Protein AF-A0AAW0WYW5-F1 (afdb_monomer)

Secondary structure (DSSP, 8-state):
---------TTHHHHHHHHHHTS------EEEEEEEEEETT-HHHHHHHHHHHHHHHH-GGGSEEEEEEEEEEEPTT--HHHHHHHHHHHHHHHHHTT---SEEEEEPBTTHHHHHHHHHHHHTT--EEE--B-STT------------

pLDDT: mean 75.9, std 18.44, range [34.75, 94.38]

Nearest PDB structures (foldseek):
  8t64-assembly2_C  TM=5.855E-01  e=1.943E-01  Nitrosococcus halophilus Nc 4
  8t64-assembly2_D  TM=5.368E-01  e=1.508E-01  Nitrosococcus halophilus Nc 4
  8t64-assembly1_B  TM=5.611E-01  e=4.157E-01  Nitrosococcus halophilus Nc 4
  6z1p-assembly1_BK  TM=5.056E-01  e=3.028E-01  Tetrahymena thermophila SB210
  3vu9-assembly1_B  TM=3.539E-01  e=7.354E-01  Saccharomyces cerevisiae S288C

Sequence (149 aa):
MSQTWRVGGPRLLPCLCLAAMLVARTSAQQKVNIMVLRDEGNMQADQGIKAAIAYLGKNTGEGVTVDGVDTMEIKKGGDIEATINATCDLMDKAIDAGKPPHIVLDVTTTGIMAETAKMFTRALALPTFSASYGQDGDIRCCCGCRLVG

Foldseek 3Di:
DDDDDDPDDPPVVVVVVVVVVVPPPPLQQAEAEEEEEEEDPPVVVVVVVVVVLVVCVVCSVVSYHHPYYHYQYDYDVDDLVVSLVVVVVSQVVCVVVVHHHQEYEYAYEDDPNSVSVVVSCVVVVHHYDYPHDYDPPPPPDPPPPPPPD

Solvent-accessible surface area (backbone atoms only — not comparable to full-atom values): 9062 Å² total; per-residue (Å²): 139,84,86,79,86,82,88,83,67,95,69,57,64,67,55,53,53,56,57,58,66,70,68,71,73,73,74,72,61,44,73,40,24,37,29,35,41,31,34,63,85,50,57,68,59,54,52,51,52,52,51,51,52,54,49,42,71,73,46,55,88,76,35,45,39,81,74,45,76,51,75,48,76,42,58,83,92,55,59,68,67,60,51,52,50,54,51,50,56,52,49,51,52,27,44,76,69,74,50,52,64,65,36,35,40,33,50,22,50,66,55,71,65,34,54,48,52,52,49,52,35,57,74,69,70,48,53,64,53,72,66,55,53,63,63,97,84,63,82,80,68,83,74,66,88,75,78,80,126

Structure (mmCIF, N/CA/C/O backbone):
data_AF-A0AAW0WYW5-F1
#
_entry.id   AF-A0AAW0WYW5-F1
#
loop_
_atom_site.group_PDB
_atom_site.id
_atom_site.type_symbol
_atom_site.label_atom_id
_atom_site.label_alt_id
_atom_site.label_comp_id
_atom_site.label_asym_id
_atom_site.label_entity_id
_atom_site.label_seq_id
_atom_site.pdbx_PDB_ins_code
_atom_site.Cartn_x
_atom_site.Cartn_y
_atom_site.Cartn_z
_atom_site.occupancy
_atom_site.B_iso_or_equiv
_atom_site.auth_seq_id
_atom_site.auth_comp_id
_atom_site.auth_asym_id
_atom_site.auth_atom_id
_atom_site.pdbx_PDB_model_num
ATOM 1 N N . MET A 1 1 ? -48.311 18.804 59.888 1.00 39.06 1 MET A N 1
ATOM 2 C CA . MET A 1 1 ? -48.997 17.885 58.953 1.00 39.06 1 MET A CA 1
ATOM 3 C C . MET A 1 1 ? -48.137 17.769 57.703 1.00 39.06 1 MET A C 1
ATOM 5 O O . MET A 1 1 ? -48.056 18.723 56.946 1.00 39.06 1 MET A O 1
ATOM 9 N N . SER A 1 2 ? -47.395 16.666 57.576 1.00 38.59 2 SER A N 1
ATOM 10 C CA . SER A 1 2 ? -46.408 16.430 56.512 1.00 38.59 2 SER A CA 1
ATOM 11 C C . SER A 1 2 ? -47.050 15.589 55.407 1.00 38.59 2 SER A C 1
ATOM 13 O O . SER A 1 2 ? -47.525 14.488 55.688 1.00 38.59 2 SER A O 1
ATOM 15 N N . GLN A 1 3 ? -47.116 16.114 54.180 1.00 43.03 3 GLN A N 1
ATOM 16 C CA . GLN A 1 3 ? -47.596 15.366 53.017 1.00 43.03 3 GLN A CA 1
ATOM 17 C C . GLN A 1 3 ? -46.429 14.616 52.376 1.00 43.03 3 GLN A C 1
ATOM 19 O O . GLN A 1 3 ? -45.523 15.212 51.797 1.00 43.03 3 GLN A O 1
ATOM 24 N N . THR A 1 4 ? -46.467 13.292 52.488 1.00 46.34 4 THR A N 1
ATOM 25 C CA . THR A 1 4 ? -45.554 12.379 51.804 1.00 46.34 4 THR A CA 1
ATOM 26 C C . THR A 1 4 ? -46.201 11.942 50.491 1.00 46.34 4 THR A C 1
ATOM 28 O O . THR A 1 4 ? -47.223 11.258 50.475 1.00 46.34 4 THR A O 1
ATOM 31 N N . TRP A 1 5 ? -45.623 12.369 49.369 1.00 46.72 5 TRP A N 1
ATOM 32 C CA . TRP A 1 5 ? -46.021 11.923 48.036 1.00 46.72 5 TRP A CA 1
ATOM 33 C C . TRP A 1 5 ? -45.588 10.465 47.835 1.00 46.72 5 TRP A C 1
ATOM 35 O O . TRP A 1 5 ? -44.402 10.176 47.686 1.00 46.72 5 TRP A O 1
ATOM 45 N N . ARG A 1 6 ? -46.544 9.528 47.818 1.00 45.19 6 ARG A N 1
ATOM 46 C CA . ARG A 1 6 ? -46.318 8.165 47.315 1.00 45.19 6 ARG A CA 1
ATOM 47 C C . ARG A 1 6 ? -46.476 8.163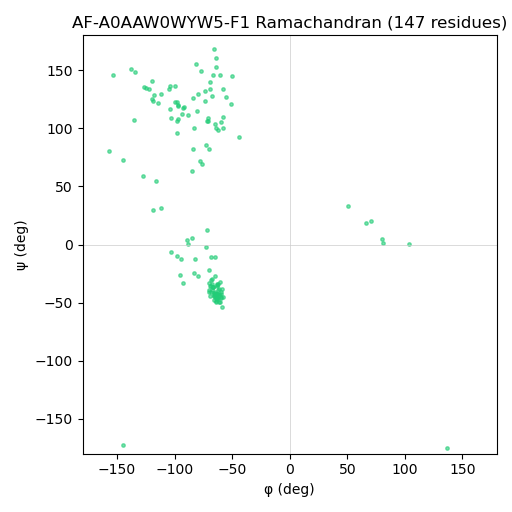 45.798 1.00 45.19 6 ARG A C 1
ATOM 49 O O . ARG A 1 6 ? -47.592 8.092 45.293 1.00 45.19 6 ARG A O 1
ATOM 56 N N . VAL A 1 7 ? -45.363 8.181 45.073 1.00 52.66 7 VAL A N 1
ATOM 57 C CA . VAL A 1 7 ? -45.332 7.787 43.659 1.00 52.66 7 VAL A CA 1
ATOM 58 C C . VAL A 1 7 ? -44.850 6.339 43.615 1.00 52.66 7 VAL A C 1
ATOM 60 O O . VAL A 1 7 ? -43.661 6.064 43.713 1.00 52.66 7 VAL A O 1
ATOM 63 N N . GLY A 1 8 ? -45.791 5.399 43.553 1.00 50.47 8 GLY A N 1
ATOM 64 C CA . GLY A 1 8 ? -45.511 3.962 43.559 1.00 50.47 8 GLY A CA 1
ATOM 65 C C . GLY A 1 8 ? -46.496 3.220 42.669 1.00 50.47 8 GLY A C 1
ATOM 66 O O . GLY A 1 8 ? -47.409 2.570 43.166 1.00 50.47 8 GLY A O 1
ATOM 67 N N . GLY A 1 9 ? -46.339 3.364 41.351 1.00 54.28 9 GLY A N 1
ATOM 68 C CA . GLY A 1 9 ? -47.073 2.592 40.349 1.00 54.28 9 GLY A CA 1
ATOM 69 C C . GLY A 1 9 ? -46.171 1.518 39.719 1.00 54.28 9 GLY A C 1
ATOM 70 O O . GLY A 1 9 ? -45.066 1.853 39.289 1.00 54.28 9 GLY A O 1
ATOM 71 N N . PRO A 1 10 ? -46.619 0.254 39.576 1.00 53.44 10 PRO A N 1
ATOM 72 C CA . PRO A 1 10 ? -45.803 -0.881 39.111 1.00 53.44 10 PRO A CA 1
ATOM 73 C C . PRO A 1 10 ? -45.446 -0.846 37.609 1.00 53.44 10 PRO A C 1
ATOM 75 O O . PRO A 1 10 ? -44.974 -1.832 37.053 1.00 53.44 10 PRO A O 1
ATOM 78 N N . ARG A 1 11 ? -45.665 0.286 36.929 1.00 53.16 11 ARG A N 1
ATOM 79 C CA . ARG A 1 11 ? -45.447 0.462 35.482 1.00 53.16 11 ARG A CA 1
ATOM 80 C C . ARG A 1 11 ? -44.176 1.238 35.120 1.00 53.16 11 ARG A C 1
ATOM 82 O O . ARG A 1 11 ? -43.841 1.310 33.945 1.00 53.16 11 ARG A O 1
ATOM 89 N N . LEU A 1 12 ? -43.456 1.789 36.099 1.00 52.34 12 LEU A N 1
ATOM 90 C CA . LEU A 1 12 ? -42.228 2.567 35.857 1.00 52.34 12 LEU A CA 1
ATOM 91 C C . LEU A 1 12 ? -40.989 1.692 35.603 1.00 52.34 12 LEU A C 1
ATOM 93 O O . LEU A 1 12 ? -40.091 2.103 34.874 1.00 52.34 12 LEU A O 1
ATOM 97 N N . LEU A 1 13 ? -40.964 0.471 36.145 1.00 54.03 13 LEU A N 1
ATOM 98 C CA . LEU A 1 13 ? -39.845 -0.464 35.992 1.00 54.03 13 LEU A CA 1
ATOM 99 C C . LEU A 1 13 ? -39.605 -0.935 34.540 1.00 54.03 13 LEU A C 1
ATOM 101 O O . LEU A 1 13 ? -38.465 -0.847 34.087 1.00 54.03 13 LEU A O 1
ATOM 105 N N . PRO A 1 14 ? -40.622 -1.386 33.771 1.00 56.44 14 PRO A N 1
ATOM 106 C CA . PRO A 1 14 ? -40.382 -1.862 32.406 1.00 56.44 14 PRO A CA 1
ATOM 107 C C . PRO A 1 14 ? -39.968 -0.736 31.444 1.00 56.44 14 PRO A C 1
ATOM 109 O O . PRO A 1 14 ? -39.167 -0.976 30.542 1.00 56.44 14 PRO A O 1
ATOM 112 N N . CYS A 1 15 ? -40.437 0.501 31.658 1.00 54.38 15 CYS A N 1
ATOM 113 C CA . CYS A 1 15 ? -40.018 1.657 30.855 1.00 54.38 15 CYS A CA 1
ATOM 114 C C . CYS A 1 15 ? -38.558 2.062 31.110 1.00 54.38 15 CYS A C 1
ATOM 116 O O . CYS A 1 15 ? -37.869 2.445 30.165 1.00 54.38 15 CYS A O 1
ATOM 118 N N . LEU A 1 16 ? -38.061 1.946 32.349 1.00 55.84 16 LEU A N 1
ATOM 119 C CA . LEU A 1 16 ? -36.652 2.225 32.656 1.00 55.84 16 LEU A CA 1
ATOM 120 C C . LEU A 1 16 ? -35.707 1.210 31.986 1.00 55.84 16 LEU A C 1
ATOM 122 O O . LEU A 1 16 ? -34.638 1.586 31.511 1.00 55.84 16 LEU A O 1
ATOM 126 N N . CYS A 1 17 ? -36.112 -0.061 31.893 1.00 55.59 17 CYS A N 1
ATOM 127 C CA . CYS A 1 17 ? -35.329 -1.104 31.222 1.00 55.59 17 CYS A CA 1
ATOM 128 C C . CYS A 1 17 ? -35.282 -0.926 29.694 1.00 55.59 17 CYS A C 1
ATOM 130 O O . CYS A 1 17 ? -34.225 -1.109 29.094 1.00 55.59 17 CYS A O 1
ATOM 132 N N . LEU A 1 18 ? -36.391 -0.517 29.066 1.00 55.59 18 LEU A N 1
ATOM 133 C CA . LEU A 1 18 ? -36.438 -0.212 27.628 1.00 55.59 18 LEU A CA 1
ATOM 134 C C . LEU A 1 18 ? -35.598 1.023 27.262 1.00 55.59 18 LEU A C 1
ATOM 136 O O . LEU A 1 18 ? -34.929 1.020 26.231 1.00 55.59 18 LEU A O 1
ATOM 140 N N . ALA A 1 19 ? -35.569 2.046 28.121 1.00 57.19 19 ALA A N 1
ATOM 141 C CA . ALA A 1 19 ? -34.711 3.214 27.923 1.00 57.19 19 ALA A CA 1
ATOM 142 C C . ALA A 1 19 ? -33.215 2.876 28.073 1.00 57.19 19 ALA A C 1
ATOM 144 O O . ALA A 1 19 ? -32.398 3.391 27.315 1.00 57.19 19 ALA A O 1
ATOM 145 N N . ALA A 1 20 ? -32.848 1.971 28.989 1.00 55.50 20 ALA A N 1
ATOM 146 C CA . ALA A 1 20 ? -31.461 1.536 29.174 1.00 55.50 20 ALA A CA 1
ATOM 147 C C . ALA A 1 20 ? -30.935 0.672 28.009 1.00 55.50 20 ALA A C 1
ATOM 149 O O . ALA A 1 20 ? -29.763 0.783 27.651 1.00 55.50 20 ALA A O 1
ATOM 150 N N . MET A 1 21 ? -31.788 -0.136 27.366 1.00 55.09 21 MET A N 1
ATOM 151 C CA . MET A 1 21 ? -31.392 -0.914 26.181 1.00 55.09 21 MET A CA 1
ATOM 152 C C . MET A 1 21 ? -31.148 -0.042 24.938 1.00 55.09 21 MET A C 1
ATOM 154 O O . MET A 1 21 ? -30.403 -0.451 24.052 1.00 55.09 21 MET A O 1
ATOM 158 N N . LEU A 1 22 ? -31.715 1.170 24.871 1.00 50.69 22 LEU A N 1
ATOM 159 C CA . LEU A 1 22 ? -31.563 2.062 23.714 1.00 50.69 22 LEU A CA 1
ATOM 160 C C . LEU A 1 22 ? -30.251 2.878 23.707 1.00 50.69 22 LEU A C 1
ATOM 162 O O . LEU A 1 22 ? -29.920 3.481 22.687 1.00 50.69 22 LEU A O 1
ATOM 166 N N . VAL A 1 23 ? -29.505 2.917 24.820 1.00 53.59 23 VAL A N 1
ATOM 167 C CA . VAL A 1 23 ? -28.308 3.777 24.979 1.00 53.59 23 VAL A CA 1
ATOM 168 C C . VAL A 1 23 ? -26.992 3.029 24.715 1.00 53.59 23 VAL A C 1
ATOM 170 O O . VAL A 1 23 ? -25.951 3.653 24.531 1.00 53.59 23 VAL A O 1
ATOM 173 N N . ALA A 1 24 ? -27.010 1.704 24.578 1.00 51.84 24 ALA A N 1
ATOM 174 C CA . ALA A 1 24 ? -25.825 0.940 24.196 1.00 51.84 24 ALA A CA 1
ATOM 175 C C . ALA A 1 24 ? -25.647 0.908 22.666 1.00 51.84 24 ALA A C 1
ATOM 177 O O . ALA A 1 24 ? -25.679 -0.151 22.043 1.00 51.84 24 ALA A O 1
ATOM 178 N N . ARG A 1 25 ? -25.436 2.072 22.036 1.00 52.88 25 ARG A N 1
ATOM 179 C CA . ARG A 1 25 ? -24.757 2.096 20.734 1.00 52.88 25 ARG A CA 1
ATOM 180 C C . ARG A 1 25 ? -23.283 1.808 20.992 1.00 52.88 25 ARG A C 1
ATOM 182 O O . ARG A 1 25 ? -22.487 2.723 21.165 1.00 52.88 25 ARG A O 1
ATOM 189 N N . THR A 1 26 ? -22.924 0.532 21.057 1.00 54.34 26 THR A N 1
ATOM 190 C CA . THR A 1 26 ? -21.535 0.121 20.878 1.00 54.34 26 THR A CA 1
ATOM 191 C C . THR A 1 26 ? -21.119 0.575 19.482 1.00 54.34 26 THR A C 1
ATOM 193 O O . THR A 1 26 ? -21.566 0.026 18.477 1.00 54.34 26 THR A O 1
ATOM 196 N N . SER A 1 27 ? -20.310 1.631 19.392 1.00 60.25 27 SER A N 1
ATOM 197 C CA . SER A 1 27 ? -19.613 1.957 18.152 1.00 60.25 27 SER A CA 1
ATOM 198 C C . SER A 1 27 ? -18.690 0.779 17.848 1.00 60.25 27 SER A C 1
ATOM 200 O O . SER A 1 27 ? -17.639 0.631 18.470 1.00 60.25 27 SER A O 1
ATOM 202 N N . ALA A 1 28 ? -19.119 -0.121 16.965 1.00 59.91 28 ALA A N 1
ATOM 203 C CA . ALA A 1 28 ? -18.267 -1.185 16.467 1.00 59.91 28 ALA A CA 1
ATOM 204 C C . ALA A 1 28 ? -17.140 -0.520 15.674 1.00 59.91 28 ALA A C 1
ATOM 206 O O . ALA A 1 28 ? -17.359 -0.013 14.578 1.00 59.91 28 ALA A O 1
ATOM 207 N N . GLN A 1 29 ? -15.958 -0.452 16.277 1.00 66.75 29 GLN A N 1
ATOM 208 C CA . GLN A 1 29 ? -14.790 0.154 15.664 1.00 66.75 29 GLN A CA 1
ATOM 209 C C . GLN A 1 29 ? -14.317 -0.776 14.541 1.00 66.75 29 GLN A C 1
ATOM 211 O O . GLN A 1 29 ? -13.822 -1.875 14.801 1.00 66.75 29 GLN A O 1
ATOM 216 N N . GLN A 1 30 ? -14.552 -0.382 13.290 1.00 80.69 30 GLN A N 1
ATOM 217 C CA . GLN A 1 30 ? -14.217 -1.196 12.129 1.00 80.69 30 GLN A CA 1
ATOM 218 C C . GLN A 1 30 ? -12.704 -1.187 11.928 1.00 80.69 30 GLN A C 1
ATOM 220 O O . GLN A 1 30 ? -12.083 -0.132 11.799 1.00 80.69 30 GLN A O 1
ATOM 225 N N . LYS A 1 31 ? -12.105 -2.378 11.917 1.00 88.19 31 LYS A N 1
ATOM 226 C CA . LYS A 1 31 ? -10.692 -2.561 11.597 1.00 88.19 31 LYS A CA 1
ATOM 227 C C . LYS A 1 31 ? -10.524 -2.640 10.089 1.00 88.19 31 LYS A C 1
ATOM 229 O O . LYS A 1 31 ? -11.170 -3.461 9.447 1.00 88.19 31 LYS A O 1
ATOM 234 N N . VAL A 1 32 ? -9.658 -1.799 9.546 1.00 90.75 32 VAL A N 1
ATOM 235 C CA . VAL A 1 32 ? -9.397 -1.697 8.111 1.00 90.75 32 VAL A CA 1
ATOM 236 C C . VAL A 1 32 ? -7.916 -1.956 7.865 1.00 90.75 32 VAL A C 1
ATOM 238 O O . VAL A 1 32 ? -7.053 -1.411 8.551 1.00 90.75 32 VAL A O 1
ATOM 241 N N . ASN A 1 33 ? -7.632 -2.787 6.871 1.00 93.62 33 ASN A N 1
ATOM 242 C CA . ASN A 1 33 ? -6.287 -3.029 6.355 1.00 93.62 33 ASN A CA 1
ATOM 243 C C . ASN A 1 33 ? -6.136 -2.289 5.033 1.00 93.62 33 ASN A C 1
ATOM 245 O O . ASN A 1 33 ? -7.041 -2.332 4.193 1.00 93.62 33 ASN A O 1
ATOM 249 N N . ILE A 1 34 ? -5.002 -1.629 4.861 1.00 93.62 34 ILE A N 1
ATOM 250 C CA . ILE A 1 34 ? -4.730 -0.757 3.725 1.00 93.62 34 ILE A CA 1
ATOM 251 C C . ILE A 1 34 ? -3.542 -1.325 2.963 1.00 93.62 34 ILE A C 1
ATOM 253 O O . ILE A 1 34 ? -2.489 -1.559 3.546 1.00 93.62 34 ILE A O 1
ATOM 257 N N . MET A 1 35 ? -3.689 -1.498 1.657 1.00 94.38 35 MET A N 1
ATOM 258 C CA . MET A 1 35 ? -2.562 -1.766 0.772 1.00 94.38 35 MET A CA 1
ATOM 259 C C . MET A 1 35 ? -2.149 -0.475 0.076 1.00 94.38 35 MET A C 1
ATOM 261 O O . MET A 1 35 ? -3.002 0.276 -0.383 1.00 94.38 35 MET A O 1
ATOM 265 N N . VAL A 1 36 ? -0.856 -0.198 -0.008 1.00 93.81 36 VAL A N 1
ATOM 266 C CA . VAL A 1 36 ? -0.312 1.012 -0.629 1.00 93.81 36 VAL A CA 1
ATOM 267 C C . VAL A 1 36 ? 0.571 0.613 -1.800 1.00 93.81 36 VAL A C 1
ATOM 269 O O . VAL A 1 36 ? 1.540 -0.117 -1.615 1.00 93.81 36 VAL A O 1
ATOM 272 N N . LEU A 1 37 ? 0.264 1.122 -2.990 1.00 92.12 37 LEU A N 1
ATOM 273 C CA . LEU A 1 37 ? 1.106 1.010 -4.179 1.00 92.12 37 LEU A CA 1
ATOM 274 C C . LEU A 1 37 ? 1.790 2.357 -4.400 1.00 92.12 37 LEU A C 1
ATOM 276 O O . LEU A 1 37 ? 1.115 3.362 -4.623 1.00 92.12 37 LEU A O 1
ATOM 280 N N . ARG A 1 38 ? 3.120 2.403 -4.309 1.00 90.38 38 ARG A N 1
ATOM 281 C CA . ARG A 1 38 ? 3.877 3.649 -4.475 1.00 90.38 38 ARG A CA 1
ATOM 282 C C . ARG A 1 38 ? 5.119 3.448 -5.311 1.00 90.38 38 ARG A C 1
ATOM 284 O O . ARG A 1 38 ? 5.750 2.401 -5.243 1.00 90.38 38 ARG A O 1
ATOM 291 N N . ASP A 1 39 ? 5.524 4.497 -6.006 1.00 89.31 39 ASP A N 1
ATOM 292 C CA . ASP A 1 39 ? 6.789 4.476 -6.726 1.00 89.31 39 ASP A CA 1
ATOM 293 C C . ASP A 1 39 ? 7.981 4.657 -5.790 1.00 89.31 39 ASP A C 1
ATOM 295 O O . ASP A 1 39 ? 7.938 5.382 -4.785 1.00 89.31 39 ASP A O 1
ATOM 299 N N . GLU A 1 40 ? 9.087 4.047 -6.192 1.00 88.38 40 GLU A N 1
ATOM 300 C CA . GLU A 1 40 ? 10.394 4.256 -5.599 1.00 88.38 40 GLU A CA 1
ATOM 301 C C . GLU A 1 40 ? 10.766 5.748 -5.620 1.00 88.38 40 GLU A C 1
ATOM 303 O O . GLU A 1 40 ? 10.728 6.440 -6.646 1.00 88.38 40 GLU A O 1
ATOM 308 N N . GLY A 1 41 ? 11.132 6.261 -4.447 1.00 84.62 41 GLY A N 1
ATOM 309 C CA . GLY A 1 41 ? 11.515 7.659 -4.262 1.00 84.62 41 GLY A CA 1
ATOM 310 C C . GLY A 1 41 ? 10.357 8.655 -4.123 1.00 84.62 41 GLY A C 1
ATOM 311 O O . GLY A 1 41 ? 10.631 9.840 -3.937 1.00 84.62 41 GLY A O 1
ATOM 312 N N . ASN A 1 42 ? 9.086 8.226 -4.146 1.00 85.19 42 ASN A N 1
ATOM 313 C CA . ASN A 1 42 ? 7.950 9.100 -3.818 1.00 85.19 42 ASN A CA 1
ATOM 314 C C . ASN A 1 42 ? 7.809 9.279 -2.290 1.00 85.19 42 ASN A C 1
ATOM 316 O O . ASN A 1 42 ? 6.921 8.720 -1.642 1.00 85.19 42 ASN A O 1
ATOM 320 N N . MET A 1 43 ? 8.740 10.034 -1.698 1.00 87.00 43 MET A N 1
ATOM 321 C CA . MET A 1 43 ? 8.798 10.271 -0.248 1.00 87.00 43 MET A CA 1
ATOM 322 C C . MET A 1 43 ? 7.621 11.111 0.257 1.00 87.00 43 MET A C 1
ATOM 324 O O . MET A 1 43 ? 7.193 10.952 1.397 1.00 87.00 43 MET A O 1
ATOM 328 N N . GLN A 1 44 ? 7.088 11.998 -0.581 1.00 88.06 44 GLN A N 1
ATOM 329 C CA . GLN A 1 44 ? 5.972 12.875 -0.242 1.00 88.06 44 GLN A CA 1
ATOM 330 C C . GLN A 1 44 ? 4.699 12.063 0.003 1.00 88.06 44 GLN A C 1
ATOM 332 O O . GLN A 1 44 ? 4.010 12.292 0.998 1.00 88.06 44 GLN A O 1
ATOM 337 N N . ALA A 1 45 ? 4.415 11.081 -0.857 1.00 86.69 45 ALA A N 1
ATOM 338 C CA . ALA A 1 45 ? 3.276 10.194 -0.660 1.00 86.69 45 ALA A CA 1
ATOM 339 C C . ALA A 1 45 ? 3.435 9.330 0.601 1.00 86.69 45 ALA A C 1
ATOM 341 O O . ALA A 1 45 ? 2.496 9.220 1.386 1.00 86.69 45 ALA A O 1
ATOM 342 N N . ASP A 1 46 ? 4.631 8.783 0.845 1.00 89.56 46 ASP A N 1
ATOM 343 C CA . ASP A 1 46 ? 4.919 7.999 2.054 1.00 89.56 46 ASP A CA 1
ATOM 344 C C . ASP A 1 46 ? 4.712 8.822 3.339 1.00 89.56 46 ASP A C 1
ATOM 346 O O . ASP A 1 46 ? 4.029 8.383 4.267 1.00 89.56 46 ASP A O 1
ATOM 350 N N . GLN A 1 47 ? 5.227 10.053 3.377 1.00 91.62 47 GLN A N 1
ATOM 351 C CA . GLN A 1 47 ? 5.031 10.962 4.509 1.00 91.62 47 GLN A CA 1
ATOM 352 C C . GLN A 1 47 ? 3.557 11.326 4.710 1.00 91.62 47 GLN A C 1
ATOM 354 O O . GLN A 1 47 ? 3.077 11.316 5.845 1.00 91.62 47 GLN A O 1
ATOM 359 N N . GLY A 1 48 ? 2.830 11.610 3.626 1.00 91.12 48 GLY A N 1
ATOM 360 C CA . GLY A 1 48 ? 1.403 11.926 3.678 1.00 91.12 48 GLY A CA 1
ATOM 361 C C . GLY A 1 48 ? 0.567 10.768 4.224 1.00 91.12 48 GLY A C 1
ATOM 362 O O . GLY A 1 48 ? -0.241 10.960 5.133 1.00 91.12 48 GLY A O 1
ATOM 363 N N . ILE A 1 49 ? 0.815 9.550 3.737 1.00 91.75 49 ILE A N 1
ATOM 364 C CA . ILE A 1 49 ? 0.121 8.337 4.188 1.00 91.75 49 ILE A CA 1
ATOM 365 C C . ILE A 1 49 ? 0.428 8.057 5.663 1.00 91.75 49 ILE A C 1
ATOM 367 O O . ILE A 1 49 ? -0.492 7.844 6.454 1.00 91.75 49 ILE A O 1
ATOM 371 N N . LYS A 1 50 ? 1.700 8.135 6.073 1.00 92.50 50 LYS A N 1
ATOM 372 C CA . LYS A 1 50 ? 2.096 7.962 7.481 1.00 92.50 50 LYS A CA 1
ATOM 373 C C . LYS A 1 50 ? 1.432 8.985 8.397 1.00 92.50 50 LYS A C 1
ATOM 375 O O . LYS A 1 50 ? 0.966 8.618 9.474 1.00 92.50 50 LYS A O 1
ATOM 380 N N . ALA A 1 51 ? 1.360 10.247 7.977 1.00 92.94 51 ALA A N 1
ATOM 381 C CA . ALA A 1 51 ? 0.684 11.291 8.738 1.00 92.94 51 ALA A CA 1
ATOM 382 C C . ALA A 1 51 ? -0.819 11.004 8.888 1.00 92.94 51 ALA A C 1
ATOM 384 O O . ALA A 1 51 ? -1.350 11.129 9.992 1.00 92.94 51 ALA A O 1
ATOM 385 N N . ALA A 1 52 ? -1.486 10.558 7.819 1.00 90.75 52 ALA A N 1
ATOM 386 C CA . ALA A 1 52 ? -2.900 10.192 7.848 1.00 90.75 52 ALA A CA 1
ATOM 387 C C . ALA A 1 52 ? -3.170 8.991 8.773 1.00 90.75 52 ALA A C 1
ATOM 389 O O . ALA A 1 52 ? -4.055 9.056 9.625 1.00 90.75 52 ALA A O 1
ATOM 390 N N . ILE A 1 53 ? -2.366 7.927 8.684 1.00 91.00 53 ILE A N 1
ATOM 391 C CA . ILE A 1 53 ? -2.483 6.758 9.573 1.00 91.00 53 ILE A CA 1
ATOM 392 C C . ILE A 1 53 ? -2.246 7.165 11.032 1.00 91.00 53 ILE A C 1
ATOM 394 O O . ILE A 1 53 ? -3.000 6.769 11.920 1.00 91.00 53 ILE A O 1
ATOM 398 N N . ALA A 1 54 ? -1.231 7.993 11.292 1.00 91.06 54 ALA A N 1
ATOM 399 C CA . ALA A 1 54 ? -0.946 8.491 12.634 1.00 91.06 54 ALA A CA 1
ATOM 400 C C . ALA A 1 54 ? -2.087 9.360 13.185 1.00 91.06 54 ALA A C 1
ATOM 402 O O . ALA A 1 54 ? -2.360 9.323 14.385 1.00 91.06 54 ALA A O 1
ATOM 403 N N . TYR A 1 55 ? -2.756 10.134 12.329 1.00 90.50 55 TYR A N 1
ATOM 404 C CA . TYR A 1 55 ? -3.937 10.902 12.705 1.00 90.50 55 TYR A CA 1
ATOM 405 C C . TYR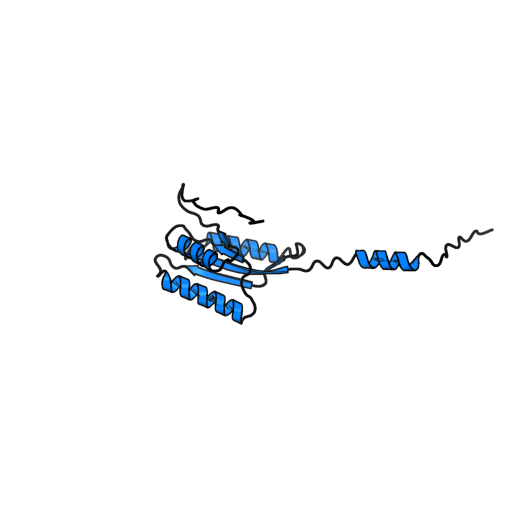 A 1 55 ? -5.105 9.984 13.081 1.00 90.50 55 TYR A C 1
ATOM 407 O O . TYR A 1 55 ? -5.678 10.155 14.156 1.00 90.50 55 TYR A O 1
ATOM 415 N N . LEU A 1 56 ? -5.407 8.970 12.265 1.00 88.19 56 LEU A N 1
ATOM 416 C CA . LEU A 1 56 ? -6.471 7.998 12.550 1.00 88.19 56 LEU A CA 1
ATOM 417 C C . LEU A 1 56 ? -6.193 7.203 13.834 1.00 88.19 56 LEU A C 1
ATOM 419 O O . LEU A 1 56 ? -7.088 7.003 14.650 1.00 88.19 56 LEU A O 1
ATOM 423 N N . GLY A 1 57 ? -4.935 6.822 14.075 1.00 86.88 57 GLY A N 1
ATOM 424 C CA . GLY A 1 57 ? -4.534 6.132 15.304 1.00 86.88 57 GLY A CA 1
ATOM 425 C C . GLY A 1 57 ? -4.684 6.980 16.574 1.00 86.88 57 GLY A C 1
ATOM 426 O O . GLY A 1 57 ? -4.902 6.432 17.652 1.00 86.88 57 GLY A O 1
ATOM 427 N N . LYS A 1 58 ? -4.597 8.313 16.463 1.00 87.50 58 LYS A N 1
ATOM 428 C CA . LYS A 1 58 ? -4.828 9.246 17.581 1.00 87.50 58 LYS A CA 1
ATOM 429 C C . LYS A 1 58 ? -6.311 9.562 17.798 1.00 87.50 58 LYS A C 1
ATOM 431 O O . LYS A 1 58 ? -6.682 9.919 18.912 1.00 87.50 58 LYS A O 1
ATOM 436 N N . ASN A 1 59 ? -7.141 9.423 16.763 1.00 83.19 59 ASN A N 1
ATOM 437 C CA . ASN A 1 59 ? -8.557 9.800 16.760 1.00 83.19 59 ASN A CA 1
ATOM 438 C C . ASN A 1 59 ? -9.467 8.574 16.575 1.00 83.19 59 ASN A C 1
ATOM 440 O O . ASN A 1 59 ? -10.335 8.525 15.709 1.00 83.19 59 ASN A O 1
ATOM 444 N N . THR A 1 60 ? -9.300 7.574 17.439 1.00 73.94 60 THR A N 1
ATOM 445 C CA . THR A 1 60 ? -10.048 6.303 17.399 1.00 73.94 60 THR A CA 1
ATOM 446 C C . THR A 1 60 ? -11.554 6.432 17.663 1.00 73.94 60 THR A C 1
ATOM 448 O O . THR A 1 60 ? -12.304 5.483 17.435 1.00 73.94 60 THR A O 1
ATOM 451 N N . GLY A 1 61 ? -12.016 7.604 18.113 1.00 69.31 61 GLY A N 1
ATOM 452 C CA . GLY A 1 61 ? -13.432 7.906 18.340 1.00 69.31 61 GLY A CA 1
ATOM 453 C C . GLY A 1 61 ? -14.282 7.988 17.065 1.00 69.31 61 GLY A C 1
ATOM 454 O O . GLY A 1 61 ? -15.505 8.009 17.164 1.00 69.31 61 GLY A O 1
ATOM 455 N N . GLU A 1 62 ? -13.663 7.995 15.881 1.00 69.62 62 GLU A N 1
ATOM 456 C CA . GLU A 1 62 ? -14.350 8.090 14.581 1.00 69.62 62 GLU A CA 1
ATOM 457 C C . GLU A 1 62 ? -14.845 6.734 14.041 1.00 69.62 62 GLU A C 1
ATOM 459 O O . GLU A 1 62 ? -15.382 6.649 12.940 1.00 69.62 62 GLU A O 1
ATOM 464 N N . GLY A 1 63 ? -14.707 5.657 14.824 1.00 74.62 63 GLY A N 1
ATOM 465 C CA . GLY A 1 63 ? -15.286 4.348 14.502 1.00 74.62 63 GLY A CA 1
ATOM 466 C C . GLY A 1 63 ? -14.499 3.520 13.483 1.00 74.62 63 GLY A C 1
ATOM 467 O O . GLY A 1 63 ? -14.941 2.425 13.141 1.00 74.62 63 GLY A O 1
ATOM 468 N N . VAL A 1 64 ? -13.324 3.981 13.044 1.00 81.62 64 VAL A N 1
ATOM 469 C CA . VAL A 1 64 ? -12.416 3.244 12.152 1.00 81.62 64 VAL A CA 1
ATOM 470 C C . VAL A 1 64 ? -11.019 3.171 12.767 1.00 81.62 64 VAL A C 1
ATOM 472 O O . VAL A 1 64 ? -10.491 4.170 13.251 1.00 81.62 64 VAL A O 1
ATOM 475 N N . THR A 1 65 ? -10.404 1.990 12.719 1.00 86.56 65 THR A N 1
ATOM 476 C CA . THR A 1 65 ? -9.001 1.768 13.099 1.00 86.56 65 THR A CA 1
ATOM 477 C C . THR A 1 65 ? -8.259 1.120 11.955 1.00 86.56 65 THR A C 1
ATOM 479 O O . THR A 1 65 ? -8.722 0.131 11.395 1.00 86.56 65 THR A O 1
ATOM 482 N N . VAL A 1 66 ? -7.064 1.618 11.660 1.00 89.88 66 VAL A N 1
ATOM 483 C CA . VAL A 1 66 ? -6.152 0.947 10.735 1.00 89.88 66 VAL A CA 1
ATOM 484 C C . VAL A 1 66 ? -5.439 -0.185 11.483 1.00 89.88 66 VAL A C 1
ATOM 486 O O . VAL A 1 66 ? -4.713 0.084 12.438 1.00 89.88 66 VAL A O 1
ATOM 489 N N . ASP A 1 67 ? -5.676 -1.441 11.096 1.00 88.69 67 ASP A N 1
ATOM 490 C CA . ASP A 1 67 ? -5.088 -2.630 11.748 1.00 88.69 67 ASP A CA 1
ATOM 491 C C . ASP A 1 67 ? -3.812 -3.125 11.044 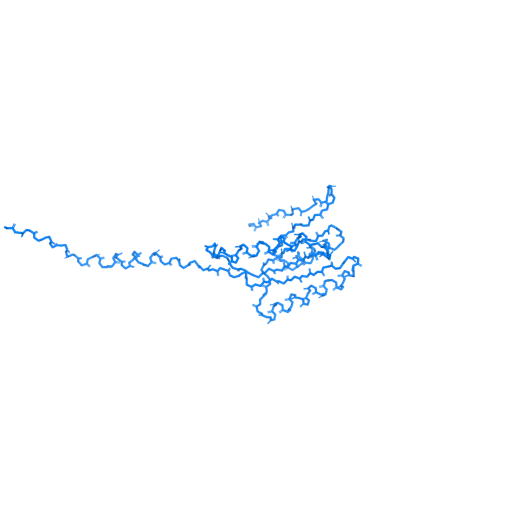1.00 88.69 67 ASP A C 1
ATOM 493 O O . ASP A 1 67 ? -2.937 -3.710 11.688 1.00 88.69 67 ASP A O 1
ATOM 497 N N . GLY A 1 68 ? -3.675 -2.848 9.745 1.00 89.19 68 GLY A N 1
ATOM 498 C CA . GLY A 1 68 ? -2.523 -3.237 8.934 1.00 89.19 68 GLY A CA 1
ATOM 499 C C . GLY A 1 68 ? -2.309 -2.304 7.747 1.00 89.19 68 GLY A C 1
ATOM 500 O O . GLY A 1 68 ? -3.271 -1.774 7.183 1.00 89.19 68 GLY A O 1
ATOM 501 N N . VAL A 1 69 ? -1.040 -2.090 7.393 1.00 93.31 69 VAL A N 1
ATOM 502 C CA . VAL A 1 69 ? -0.638 -1.311 6.218 1.00 93.31 69 VAL A CA 1
ATOM 503 C C . VAL A 1 69 ? 0.466 -2.057 5.485 1.00 93.31 69 VAL A C 1
ATOM 505 O O . VAL A 1 69 ? 1.605 -2.085 5.949 1.00 93.31 69 VAL A O 1
ATOM 508 N N . ASP A 1 70 ? 0.126 -2.627 4.337 1.00 94.06 70 ASP A N 1
ATOM 509 C CA . ASP A 1 70 ? 1.061 -3.337 3.470 1.00 94.06 70 ASP A CA 1
ATOM 510 C C . ASP A 1 70 ? 1.475 -2.415 2.330 1.00 94.06 70 ASP A C 1
ATOM 512 O O . ASP A 1 70 ? 0.636 -1.887 1.607 1.00 94.06 70 ASP A O 1
ATOM 516 N N . THR A 1 71 ? 2.774 -2.165 2.182 1.00 92.81 71 THR A N 1
ATOM 517 C CA . THR A 1 71 ? 3.285 -1.224 1.178 1.00 92.81 71 THR A CA 1
ATOM 518 C C . THR A 1 71 ? 4.106 -1.957 0.133 1.00 92.81 71 THR A C 1
ATOM 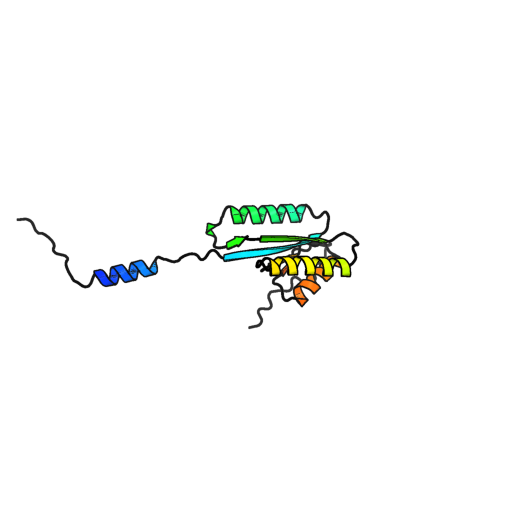520 O O . THR A 1 71 ? 5.119 -2.572 0.459 1.00 92.81 71 THR A O 1
ATOM 523 N N . MET A 1 72 ? 3.695 -1.828 -1.124 1.00 91.31 72 MET A N 1
ATOM 524 C CA . MET A 1 72 ? 4.457 -2.243 -2.290 1.00 91.31 72 MET A CA 1
ATOM 525 C C . MET A 1 72 ? 5.187 -1.035 -2.873 1.00 91.31 72 MET A C 1
ATOM 527 O O . MET A 1 72 ? 4.569 -0.031 -3.239 1.00 91.31 72 MET A O 1
ATOM 531 N N . GLU A 1 73 ? 6.510 -1.140 -2.964 1.00 90.25 73 GLU A N 1
ATOM 532 C CA . GLU A 1 73 ? 7.344 -0.154 -3.645 1.00 90.25 73 GLU A CA 1
ATOM 533 C C . GLU A 1 73 ? 7.636 -0.620 -5.073 1.00 90.25 73 GLU A C 1
ATOM 535 O O . GLU A 1 73 ? 8.232 -1.676 -5.294 1.00 90.25 73 GLU A O 1
ATOM 540 N N . ILE A 1 74 ? 7.210 0.178 -6.047 1.00 87.69 74 ILE A N 1
ATOM 541 C CA . ILE A 1 74 ? 7.385 -0.086 -7.469 1.00 87.69 74 ILE A CA 1
ATOM 542 C C . ILE A 1 74 ? 8.667 0.591 -7.945 1.00 87.69 74 ILE A C 1
ATOM 544 O O . ILE A 1 74 ? 8.803 1.815 -7.905 1.00 87.69 74 ILE A O 1
ATOM 548 N N . LYS A 1 75 ? 9.618 -0.217 -8.413 1.00 85.69 75 LYS A N 1
ATOM 549 C CA . LYS A 1 75 ? 10.910 0.269 -8.906 1.00 85.69 75 LYS A CA 1
ATOM 550 C C . LYS A 1 75 ? 10.757 1.028 -10.220 1.00 85.69 75 LYS A C 1
ATOM 552 O O . LYS A 1 75 ? 10.037 0.596 -11.125 1.00 85.69 75 LYS A O 1
ATOM 557 N N . LYS A 1 76 ? 11.499 2.127 -10.371 1.00 78.00 76 LYS A N 1
ATOM 558 C CA . LYS A 1 76 ? 11.504 2.900 -11.625 1.00 78.00 76 LYS A CA 1
ATOM 559 C C . LYS A 1 76 ? 12.145 2.095 -12.753 1.00 78.00 76 LYS A C 1
ATOM 561 O O . LYS A 1 76 ? 13.263 1.613 -12.616 1.00 78.00 76 LYS A O 1
ATOM 566 N N . GLY A 1 77 ? 11.439 1.969 -13.879 1.00 72.06 77 GLY A N 1
ATOM 567 C CA . GLY A 1 77 ? 11.901 1.161 -15.016 1.00 72.06 77 GLY A CA 1
ATOM 568 C C . GLY A 1 77 ? 11.973 -0.340 -14.717 1.00 72.06 77 GLY A C 1
ATOM 569 O O . GLY A 1 77 ? 12.683 -1.059 -15.415 1.00 72.06 77 GLY A O 1
ATOM 570 N N . GLY A 1 78 ? 11.284 -0.799 -13.666 1.00 72.19 78 GLY A N 1
ATOM 571 C CA . GLY A 1 78 ? 11.216 -2.208 -13.305 1.00 72.19 78 GLY A CA 1
ATOM 572 C C . GLY A 1 78 ? 10.496 -3.059 -14.349 1.00 72.19 78 GLY A C 1
ATOM 573 O O . GLY A 1 78 ? 9.835 -2.556 -15.257 1.00 72.19 78 GLY A O 1
ATOM 574 N N . ASP A 1 79 ? 10.615 -4.372 -14.197 1.00 82.94 79 ASP A N 1
ATOM 575 C CA . ASP A 1 79 ? 9.838 -5.329 -14.974 1.00 82.94 79 ASP A CA 1
ATOM 576 C C . ASP A 1 79 ? 8.379 -5.348 -14.469 1.00 82.94 79 ASP A C 1
ATOM 578 O O . ASP A 1 79 ? 8.114 -5.391 -13.261 1.00 82.94 79 ASP A O 1
ATOM 582 N N . ILE A 1 80 ? 7.434 -5.264 -15.406 1.00 84.88 80 ILE A N 1
ATOM 583 C CA . ILE A 1 80 ? 5.990 -5.251 -15.142 1.00 84.88 80 ILE A CA 1
ATOM 584 C C . ILE A 1 80 ? 5.557 -6.573 -14.504 1.00 84.88 80 ILE A C 1
ATOM 586 O O . ILE A 1 80 ? 4.843 -6.566 -13.503 1.00 84.88 80 ILE A O 1
ATOM 590 N N . GLU A 1 81 ? 6.011 -7.701 -15.049 1.00 86.81 81 GLU A N 1
ATOM 591 C CA . GLU A 1 81 ? 5.671 -9.038 -14.567 1.00 86.81 81 GLU A CA 1
ATOM 592 C C . GLU A 1 81 ? 6.234 -9.256 -13.163 1.00 86.81 81 GLU A C 1
ATOM 594 O O . GLU A 1 81 ? 5.518 -9.700 -12.267 1.00 86.81 81 GLU A O 1
ATOM 599 N N . ALA A 1 82 ? 7.482 -8.843 -12.931 1.00 87.12 82 ALA A N 1
ATOM 600 C CA . ALA A 1 82 ? 8.084 -8.920 -11.602 1.00 87.12 82 ALA A CA 1
ATOM 601 C C . ALA A 1 82 ? 7.313 -8.080 -10.570 1.00 87.12 82 ALA A C 1
ATOM 603 O O . ALA A 1 82 ? 7.153 -8.497 -9.424 1.00 87.12 82 ALA A O 1
ATOM 604 N N . THR A 1 83 ? 6.817 -6.907 -10.976 1.00 85.88 83 THR A N 1
ATOM 605 C CA . THR A 1 83 ? 6.033 -6.017 -10.110 1.00 85.88 83 THR A CA 1
ATOM 606 C C . THR A 1 83 ? 4.669 -6.619 -9.785 1.00 85.88 83 THR A C 1
ATOM 608 O O . THR A 1 83 ? 4.263 -6.604 -8.623 1.00 85.88 83 THR A O 1
ATOM 611 N N . ILE A 1 84 ? 3.976 -7.185 -10.778 1.00 88.00 84 ILE A N 1
ATOM 612 C CA . ILE A 1 84 ? 2.694 -7.872 -10.574 1.00 88.00 84 ILE A CA 1
ATOM 613 C C . ILE A 1 84 ? 2.887 -9.071 -9.646 1.00 88.00 84 ILE A C 1
ATOM 615 O O . ILE A 1 84 ? 2.183 -9.167 -8.647 1.00 88.00 84 ILE A O 1
ATOM 619 N N . ASN A 1 85 ? 3.875 -9.929 -9.914 1.00 90.56 85 ASN A N 1
ATOM 620 C CA . ASN A 1 85 ? 4.146 -11.112 -9.097 1.00 90.56 85 ASN A CA 1
ATOM 621 C C . ASN A 1 85 ? 4.477 -10.733 -7.650 1.00 90.56 85 ASN A C 1
ATOM 623 O O . ASN A 1 85 ? 3.892 -11.281 -6.725 1.00 90.56 85 ASN A O 1
ATOM 627 N N . ALA A 1 86 ? 5.327 -9.724 -7.438 1.00 90.44 86 ALA A N 1
ATOM 628 C CA . ALA A 1 86 ? 5.630 -9.237 -6.094 1.00 90.44 86 ALA A CA 1
ATOM 629 C C . ALA A 1 86 ? 4.399 -8.644 -5.381 1.00 90.44 86 ALA A C 1
ATOM 631 O O . ALA A 1 86 ? 4.260 -8.778 -4.164 1.00 90.44 86 ALA A O 1
ATOM 632 N N . THR A 1 87 ? 3.496 -8.004 -6.129 1.00 89.19 87 THR A N 1
ATOM 633 C CA . THR A 1 87 ? 2.239 -7.466 -5.590 1.00 89.19 87 THR A CA 1
ATOM 634 C C . THR A 1 87 ? 1.272 -8.594 -5.211 1.00 89.19 87 THR A C 1
ATOM 636 O O . THR A 1 87 ? 0.658 -8.526 -4.146 1.00 89.19 87 THR A O 1
ATOM 639 N N . CYS A 1 88 ? 1.177 -9.650 -6.027 1.00 90.88 88 CYS A N 1
ATOM 640 C CA . CYS A 1 88 ? 0.436 -10.872 -5.705 1.00 90.88 88 CYS A CA 1
ATOM 641 C C . CYS A 1 88 ? 1.000 -11.546 -4.452 1.00 90.88 88 CYS A C 1
ATOM 643 O O . CYS A 1 88 ? 0.249 -11.792 -3.518 1.00 90.88 88 CYS A O 1
ATOM 645 N N . ASP A 1 89 ? 2.318 -11.744 -4.376 1.00 93.25 89 ASP A N 1
ATOM 646 C CA . ASP A 1 89 ? 2.973 -12.367 -3.221 1.00 93.25 89 ASP A CA 1
ATOM 647 C C . ASP A 1 89 ? 2.710 -11.594 -1.921 1.00 93.25 89 ASP A C 1
ATOM 649 O O . ASP A 1 89 ? 2.566 -12.183 -0.848 1.00 93.25 89 ASP A O 1
ATOM 653 N N . LEU A 1 90 ? 2.684 -10.257 -1.989 1.00 92.44 90 LEU A N 1
ATOM 654 C CA . LEU A 1 90 ? 2.347 -9.413 -0.843 1.00 92.44 90 LEU A CA 1
ATOM 655 C C . LEU A 1 90 ? 0.886 -9.611 -0.420 1.00 92.44 90 LEU A C 1
ATOM 657 O O . LEU A 1 90 ? 0.603 -9.722 0.772 1.00 92.44 90 LEU A O 1
ATOM 661 N N . MET A 1 91 ? -0.027 -9.680 -1.387 1.00 90.88 91 MET A N 1
ATOM 662 C CA . MET A 1 91 ? -1.445 -9.914 -1.134 1.00 90.88 91 MET A CA 1
ATOM 663 C C . MET A 1 91 ? -1.695 -11.309 -0.550 1.00 90.88 91 MET A C 1
ATOM 665 O O . MET A 1 91 ? -2.416 -11.421 0.439 1.00 90.88 91 MET A O 1
ATOM 669 N N . ASP A 1 92 ? -1.063 -12.346 -1.094 1.00 93.31 92 ASP A N 1
ATOM 670 C CA . ASP A 1 92 ? -1.186 -13.721 -0.605 1.00 93.31 92 ASP A CA 1
ATOM 671 C C . ASP A 1 92 ? -0.681 -13.830 0.837 1.00 93.31 92 ASP A C 1
ATOM 673 O O . ASP A 1 92 ? -1.371 -14.369 1.697 1.00 93.31 92 ASP A O 1
ATOM 677 N N . LYS A 1 93 ? 0.452 -13.190 1.161 1.00 93.25 93 LYS A N 1
ATOM 678 C CA . LYS A 1 93 ? 0.941 -13.099 2.548 1.00 93.25 93 LYS A CA 1
ATOM 679 C C . LYS A 1 93 ? -0.051 -12.404 3.478 1.00 93.25 93 LYS A C 1
ATOM 681 O O . LYS A 1 93 ? -0.215 -12.832 4.620 1.00 93.25 93 LYS A O 1
ATOM 686 N N . ALA A 1 94 ? -0.696 -11.334 3.018 1.00 91.00 94 ALA A N 1
ATOM 687 C CA . ALA A 1 94 ? -1.699 -10.621 3.803 1.00 91.00 94 ALA A CA 1
ATOM 688 C C . ALA A 1 94 ? -2.955 -11.484 4.028 1.00 91.00 94 ALA A C 1
ATOM 690 O O . ALA A 1 94 ? -3.508 -11.501 5.131 1.00 91.00 94 ALA A O 1
ATOM 691 N N . ILE A 1 95 ? -3.375 -12.251 3.015 1.00 91.81 95 ILE A N 1
ATOM 692 C CA . ILE A 1 95 ? -4.482 -13.213 3.101 1.00 91.81 95 ILE A CA 1
ATOM 693 C C . ILE A 1 95 ? -4.142 -14.340 4.083 1.00 91.81 95 ILE A C 1
ATOM 695 O O . ILE A 1 95 ? -4.928 -14.599 4.996 1.00 91.81 95 ILE A O 1
ATOM 699 N N . ASP A 1 96 ? -2.964 -14.950 3.955 1.00 94.06 96 ASP A N 1
ATOM 700 C CA . ASP A 1 96 ? -2.493 -16.036 4.823 1.00 94.06 96 ASP A CA 1
ATOM 701 C C . ASP A 1 96 ? -2.349 -15.586 6.283 1.00 94.06 96 ASP A C 1
ATOM 703 O O . ASP A 1 96 ? -2.630 -16.341 7.215 1.00 94.06 96 ASP A O 1
ATOM 707 N N . ALA A 1 97 ? -1.974 -14.322 6.502 1.00 92.06 97 ALA A N 1
ATOM 708 C CA . ALA A 1 97 ? -1.936 -13.702 7.824 1.00 92.06 97 ALA A CA 1
ATOM 709 C C . ALA A 1 97 ? -3.333 -13.381 8.400 1.00 92.06 97 ALA A C 1
ATOM 711 O O . ALA A 1 97 ? -3.432 -12.866 9.517 1.00 92.06 97 ALA A O 1
ATOM 712 N N . GLY A 1 98 ? -4.414 -13.649 7.657 1.00 91.00 98 GLY A N 1
ATOM 713 C CA . GLY A 1 98 ? -5.788 -13.322 8.043 1.00 91.00 98 GLY A CA 1
ATOM 714 C C . GLY A 1 98 ? -6.092 -11.823 8.008 1.00 91.00 98 GLY A C 1
ATOM 715 O O . GLY A 1 98 ? -7.032 -11.366 8.660 1.00 91.00 98 GLY A O 1
ATOM 716 N N . LYS A 1 99 ? -5.290 -11.0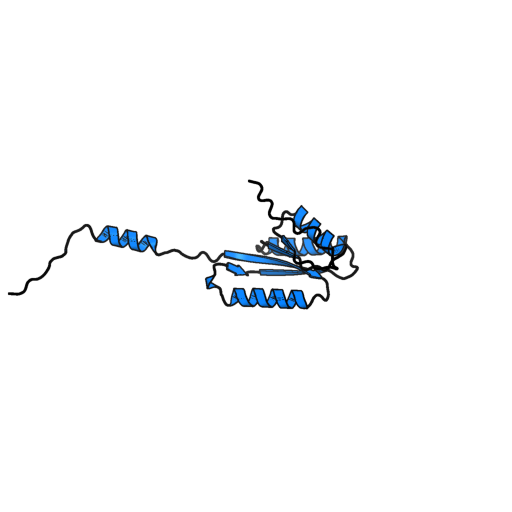43 7.275 1.00 92.06 99 LYS A N 1
ATOM 717 C CA . LYS A 1 99 ? -5.384 -9.584 7.170 1.00 92.06 99 LYS A CA 1
ATOM 718 C C . LYS A 1 99 ? -5.451 -9.126 5.707 1.00 92.06 99 LYS A C 1
ATOM 720 O O . LYS A 1 99 ? -4.622 -8.323 5.289 1.00 92.06 99 LYS A O 1
ATOM 725 N N . PRO A 1 100 ? -6.450 -9.570 4.922 1.00 92.25 100 PRO A N 1
ATOM 726 C CA . PRO A 1 100 ? -6.579 -9.118 3.544 1.00 92.25 100 PRO A CA 1
ATOM 727 C C . PRO A 1 100 ? -6.772 -7.592 3.488 1.00 92.25 100 PRO A C 1
ATOM 729 O O . PRO A 1 100 ? -7.409 -7.017 4.388 1.00 92.25 100 PRO A O 1
ATOM 732 N N . PRO A 1 101 ? -6.243 -6.920 2.453 1.00 91.62 101 PRO A N 1
ATOM 733 C CA . PRO A 1 101 ? -6.444 -5.493 2.272 1.00 91.62 101 PRO A CA 1
ATOM 734 C C . PRO A 1 101 ? -7.900 -5.200 1.908 1.00 91.62 101 PRO A C 1
ATOM 736 O O . PRO A 1 101 ? -8.494 -5.850 1.053 1.00 91.62 101 PRO A O 1
ATOM 739 N N . HIS A 1 102 ? -8.479 -4.199 2.565 1.00 92.50 102 HIS A N 1
ATOM 740 C CA . HIS A 1 102 ? -9.857 -3.767 2.318 1.00 92.50 102 HIS A CA 1
ATOM 741 C C . HIS A 1 102 ? -9.914 -2.642 1.286 1.00 92.50 102 HIS A C 1
ATOM 743 O O . HIS A 1 102 ? -10.879 -2.525 0.534 1.00 92.50 102 HIS A O 1
ATOM 749 N N . ILE A 1 103 ? -8.882 -1.797 1.283 1.00 92.06 103 ILE A N 1
ATOM 750 C CA . ILE A 1 103 ? -8.720 -0.687 0.352 1.00 92.06 103 ILE A CA 1
ATOM 751 C C . ILE A 1 103 ? -7.289 -0.665 -0.172 1.00 92.06 103 ILE A C 1
ATOM 753 O O . ILE A 1 103 ? -6.348 -1.018 0.545 1.00 92.06 103 ILE A O 1
ATOM 757 N N . VAL A 1 104 ? -7.134 -0.207 -1.408 1.00 92.88 104 VAL A N 1
ATOM 758 C CA . VAL A 1 104 ? -5.840 0.042 -2.036 1.00 92.88 104 VAL A CA 1
ATOM 759 C C . VAL A 1 104 ? -5.666 1.546 -2.229 1.00 92.88 104 VAL A C 1
ATOM 761 O O . VAL A 1 104 ? -6.548 2.219 -2.759 1.00 92.88 104 VAL A O 1
ATOM 764 N N . LEU A 1 105 ? -4.533 2.085 -1.795 1.00 92.38 105 LEU A N 1
ATOM 765 C CA . LEU A 1 105 ? -4.104 3.450 -2.068 1.00 92.38 105 LEU A CA 1
ATOM 766 C C . LEU A 1 105 ? -3.031 3.402 -3.149 1.00 92.38 105 LEU A C 1
ATOM 768 O O . LEU A 1 105 ? -1.915 2.947 -2.907 1.00 92.38 105 LEU A O 1
ATOM 772 N N . ASP A 1 106 ? -3.378 3.864 -4.341 1.00 90.38 106 ASP A N 1
ATOM 773 C CA . ASP A 1 106 ? -2.458 3.960 -5.466 1.00 90.38 106 ASP A CA 1
ATOM 774 C C . ASP A 1 106 ? -1.905 5.388 -5.546 1.00 90.38 106 ASP A C 1
ATOM 776 O O . ASP A 1 106 ? -2.619 6.330 -5.878 1.00 90.38 106 ASP A O 1
ATOM 780 N N . VAL A 1 107 ? -0.630 5.554 -5.201 1.00 89.50 107 VAL A N 1
ATOM 781 C CA . VAL A 1 107 ? 0.115 6.827 -5.231 1.00 89.50 107 VAL A CA 1
ATOM 782 C C . VAL A 1 107 ? 1.304 6.745 -6.194 1.00 89.50 107 VAL A C 1
ATOM 784 O O . VAL A 1 107 ? 2.349 7.375 -5.994 1.00 89.50 107 VAL A O 1
ATOM 787 N N . THR A 1 108 ? 1.161 5.926 -7.233 1.00 86.50 108 THR A N 1
ATOM 788 C CA . THR A 1 108 ? 2.131 5.812 -8.325 1.00 86.50 108 THR A CA 1
ATOM 789 C C . THR A 1 108 ? 2.199 7.100 -9.147 1.00 86.50 108 THR A C 1
ATOM 791 O O . THR A 1 108 ? 1.212 7.812 -9.322 1.00 86.50 108 THR A O 1
ATOM 794 N N . THR A 1 109 ? 3.379 7.439 -9.651 1.00 81.75 109 THR A N 1
ATOM 795 C CA . THR A 1 109 ? 3.563 8.522 -10.623 1.00 81.75 109 THR A CA 1
ATOM 796 C C . THR A 1 109 ? 3.233 8.009 -12.014 1.00 81.75 109 THR A C 1
ATOM 798 O O . THR A 1 109 ? 3.251 6.803 -12.271 1.00 81.75 109 THR A O 1
ATOM 801 N N . THR A 1 110 ? 2.857 8.906 -12.919 1.00 77.75 110 THR A N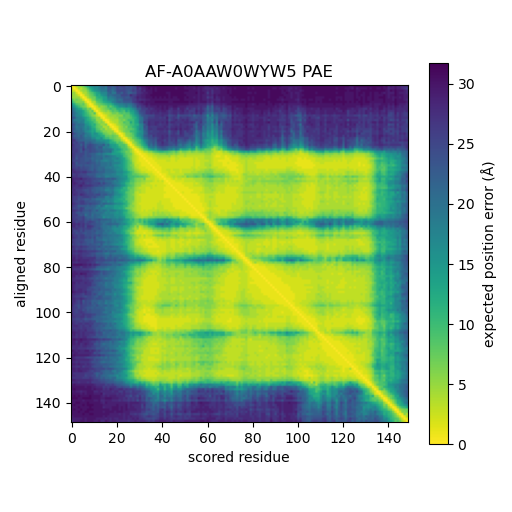 1
ATOM 802 C CA . THR A 1 110 ? 2.328 8.458 -14.205 1.00 77.75 110 THR A CA 1
ATOM 803 C C . THR A 1 110 ? 3.341 7.698 -15.045 1.00 77.75 110 THR A C 1
ATOM 805 O O . THR A 1 110 ? 4.557 7.844 -14.923 1.00 77.75 110 THR A O 1
ATOM 808 N N . GLY A 1 111 ? 2.811 6.826 -15.896 1.00 76.81 111 GLY A N 1
ATOM 809 C CA . GLY A 1 111 ? 3.593 5.903 -16.697 1.00 76.81 111 GLY A CA 1
ATOM 810 C C . GLY A 1 111 ? 2.971 4.515 -16.711 1.00 76.81 111 GLY A C 1
ATOM 811 O O . GLY A 1 111 ? 1.888 4.276 -16.175 1.00 76.81 111 GLY A O 1
ATOM 812 N N . ILE A 1 112 ? 3.684 3.581 -17.334 1.00 80.94 112 ILE A N 1
ATOM 813 C CA . ILE A 1 112 ? 3.214 2.204 -17.532 1.00 80.94 112 ILE A CA 1
ATOM 814 C C . ILE A 1 112 ? 2.951 1.506 -16.190 1.00 80.94 112 ILE A C 1
ATOM 816 O O . ILE A 1 112 ? 2.020 0.711 -16.085 1.00 80.94 112 ILE A O 1
ATOM 820 N N . MET A 1 113 ? 3.718 1.842 -15.151 1.00 81.75 113 MET A N 1
ATOM 821 C CA . MET A 1 113 ? 3.549 1.259 -13.820 1.00 81.75 113 MET A CA 1
ATOM 822 C C . MET A 1 113 ? 2.246 1.686 -13.144 1.00 81.75 113 MET A C 1
ATOM 824 O O . MET A 1 113 ? 1.555 0.831 -12.596 1.00 81.75 113 MET A O 1
ATOM 828 N N . ALA A 1 114 ? 1.847 2.956 -13.264 1.00 83.12 114 ALA A N 1
ATOM 829 C CA . ALA A 1 114 ? 0.556 3.422 -12.757 1.00 83.12 114 ALA A CA 1
ATOM 830 C C . ALA A 1 114 ? -0.618 2.743 -13.469 1.00 83.12 114 ALA A C 1
ATOM 832 O O . ALA A 1 114 ? -1.574 2.301 -12.836 1.00 83.12 114 ALA A O 1
ATOM 833 N N . GLU A 1 115 ? -0.544 2.601 -14.793 1.00 83.88 115 GLU A N 1
ATOM 834 C CA . GLU A 1 115 ? -1.587 1.898 -15.546 1.00 83.88 115 GLU A CA 1
ATOM 835 C C . GLU A 1 115 ? -1.628 0.406 -15.203 1.00 83.88 115 GLU A C 1
ATOM 837 O O . GLU A 1 115 ? -2.707 -0.166 -15.069 1.00 83.88 115 GLU A O 1
ATOM 842 N N . THR A 1 116 ? -0.470 -0.212 -14.970 1.00 84.94 116 THR A N 1
ATOM 843 C CA . THR A 1 116 ? -0.382 -1.603 -14.507 1.00 84.94 116 THR A CA 1
ATOM 844 C C . THR A 1 116 ? -1.026 -1.766 -13.131 1.00 84.94 116 THR A C 1
ATOM 846 O O . THR A 1 116 ? -1.851 -2.661 -12.956 1.00 84.94 116 THR A O 1
ATOM 849 N N . ALA A 1 117 ? -0.716 -0.884 -12.176 1.00 84.88 117 ALA A N 1
ATOM 850 C CA . ALA A 1 117 ? -1.310 -0.889 -10.841 1.00 84.88 117 ALA A CA 1
ATOM 851 C C . ALA A 1 117 ? -2.841 -0.767 -10.903 1.00 84.88 117 ALA A C 1
ATOM 853 O O . ALA A 1 117 ? -3.555 -1.557 -10.283 1.00 84.88 117 ALA A O 1
ATOM 854 N N . LYS A 1 118 ? -3.362 0.151 -11.727 1.00 85.50 118 LYS A N 1
ATOM 855 C CA . LYS A 1 118 ? -4.808 0.311 -11.945 1.00 85.50 118 LYS A CA 1
ATOM 856 C C . LYS A 1 118 ? -5.437 -0.912 -12.605 1.00 85.50 118 LYS A C 1
ATOM 858 O O . LYS A 1 118 ? -6.541 -1.300 -12.238 1.00 85.50 118 LYS A O 1
ATOM 863 N N . MET A 1 119 ? -4.781 -1.520 -13.593 1.00 86.25 119 MET A N 1
ATOM 864 C CA . MET A 1 119 ? -5.282 -2.740 -14.235 1.00 86.25 119 MET A CA 1
ATOM 865 C C . MET A 1 119 ? -5.326 -3.904 -13.245 1.00 86.25 119 MET A C 1
ATOM 867 O O . MET A 1 119 ? -6.326 -4.615 -13.197 1.00 86.25 119 MET A O 1
ATOM 871 N N . PHE A 1 120 ? -4.285 -4.055 -12.428 1.00 86.50 120 PHE A N 1
ATOM 872 C CA . PHE A 1 120 ? -4.197 -5.072 -11.387 1.00 86.50 120 PHE A CA 1
ATOM 873 C C . PHE A 1 120 ? -5.342 -4.945 -10.378 1.00 86.50 120 PHE A C 1
ATOM 875 O O . PHE A 1 120 ? -6.104 -5.891 -10.177 1.00 86.50 120 PHE A O 1
ATOM 882 N N . THR A 1 121 ? -5.533 -3.759 -9.795 1.00 88.06 121 THR A N 1
ATOM 883 C CA . THR A 1 121 ? -6.588 -3.571 -8.792 1.00 88.06 121 THR A CA 1
ATOM 884 C C . THR A 1 121 ? -7.987 -3.681 -9.387 1.00 88.06 121 THR A C 1
ATOM 886 O O . THR A 1 121 ? -8.888 -4.218 -8.742 1.00 88.06 121 THR A O 1
ATOM 889 N N . ARG A 1 122 ? -8.175 -3.251 -10.641 1.00 87.50 122 ARG A N 1
ATOM 890 C CA . ARG A 1 122 ? -9.432 -3.444 -11.377 1.00 87.50 122 ARG A CA 1
ATOM 891 C C . ARG A 1 122 ? -9.715 -4.913 -11.667 1.00 87.50 122 ARG A C 1
ATOM 893 O O . ARG A 1 122 ? -10.863 -5.325 -11.528 1.00 87.50 122 ARG A O 1
ATOM 900 N N . ALA A 1 123 ? -8.707 -5.691 -12.060 1.00 87.94 123 ALA A N 1
ATOM 901 C CA . ALA A 1 123 ? -8.855 -7.119 -12.337 1.00 87.94 123 ALA A CA 1
ATOM 902 C C . ALA A 1 123 ? -9.264 -7.901 -11.081 1.00 87.94 123 ALA A C 1
ATOM 904 O O . ALA A 1 123 ? -10.071 -8.822 -11.166 1.00 87.94 123 ALA A O 1
ATOM 905 N N . LEU A 1 124 ? -8.761 -7.486 -9.917 1.00 87.00 124 LEU A N 1
ATOM 906 C CA . LEU A 1 124 ? -9.090 -8.077 -8.619 1.00 87.00 124 LEU A CA 1
ATOM 907 C C . LEU A 1 124 ? -10.312 -7.441 -7.937 1.00 87.00 124 LEU A C 1
ATOM 909 O O . LEU A 1 124 ? -10.638 -7.802 -6.810 1.00 87.00 124 LEU A O 1
ATOM 913 N N . ALA A 1 125 ? -10.986 -6.496 -8.604 1.00 87.94 125 ALA A N 1
ATOM 914 C CA . ALA A 1 125 ? -12.124 -5.746 -8.071 1.00 87.94 125 ALA A CA 1
ATOM 915 C C . ALA A 1 125 ? -11.860 -5.111 -6.687 1.00 87.94 125 ALA A C 1
ATOM 917 O O . ALA A 1 125 ? -12.770 -4.983 -5.865 1.00 87.94 125 ALA A O 1
ATOM 918 N N . LEU A 1 126 ? -10.616 -4.693 -6.432 1.00 88.19 126 LEU A N 1
ATOM 919 C CA . LEU A 1 126 ? -10.219 -4.090 -5.164 1.00 88.19 126 LEU A CA 1
ATOM 920 C C . LEU A 1 126 ? -10.635 -2.611 -5.117 1.00 88.19 126 LEU A C 1
ATOM 922 O O . LEU A 1 126 ? -10.289 -1.850 -6.032 1.00 88.19 126 LEU A O 1
ATOM 926 N N . PRO A 1 127 ? -11.322 -2.158 -4.050 1.00 90.06 127 PRO A N 1
ATOM 927 C CA . PRO A 1 127 ? -11.627 -0.746 -3.855 1.00 90.06 127 PRO A CA 1
ATOM 928 C C . PRO A 1 127 ? -10.336 0.076 -3.822 1.00 90.06 127 PRO A C 1
ATOM 930 O O . PRO A 1 127 ? -9.550 -0.024 -2.882 1.00 90.06 127 PRO A O 1
ATOM 933 N N . THR A 1 128 ? -10.103 0.874 -4.864 1.00 88.06 128 THR A N 1
ATOM 934 C CA . THR A 1 128 ? -8.841 1.601 -5.045 1.00 88.06 128 THR A CA 1
ATOM 935 C C . THR A 1 128 ? -9.077 3.099 -5.073 1.00 88.06 128 THR A C 1
ATOM 937 O O . THR A 1 128 ? -9.841 3.598 -5.899 1.00 88.06 128 THR A O 1
ATOM 940 N N . PHE A 1 129 ? -8.372 3.822 -4.209 1.00 89.25 129 PHE A N 1
ATOM 941 C CA . PHE A 1 129 ? -8.237 5.268 -4.287 1.00 89.25 129 PHE A CA 1
ATOM 942 C C . PHE A 1 129 ? -6.917 5.580 -4.978 1.00 89.25 129 PHE A C 1
ATOM 944 O O . PHE A 1 129 ? -5.845 5.396 -4.402 1.00 89.25 129 PHE A O 1
ATOM 951 N N . SER A 1 130 ? -7.004 6.023 -6.228 1.00 85.44 130 SER A N 1
ATOM 952 C CA . SER A 1 130 ? -5.836 6.455 -6.987 1.00 85.44 130 SER A CA 1
ATOM 953 C C . SER A 1 130 ? -5.642 7.956 -6.793 1.00 85.44 130 SER A C 1
ATOM 955 O O . SER A 1 130 ? -6.512 8.761 -7.122 1.00 85.44 130 SER A O 1
ATOM 957 N N . ALA A 1 131 ? -4.499 8.313 -6.222 1.00 82.25 131 ALA A N 1
ATOM 958 C CA . ALA A 1 131 ? -3.957 9.660 -6.144 1.00 82.25 131 ALA A CA 1
ATOM 959 C C . ALA A 1 131 ? -2.687 9.767 -7.005 1.00 82.25 131 ALA A C 1
ATOM 961 O O . ALA A 1 131 ? -1.767 10.524 -6.680 1.00 82.25 131 ALA A O 1
ATOM 962 N N . SER A 1 132 ? -2.629 8.998 -8.099 1.00 72.62 132 SER A N 1
ATOM 963 C CA . SER A 1 132 ? -1.554 9.111 -9.075 1.00 72.62 132 SER A CA 1
ATOM 964 C C . SER A 1 132 ? -1.493 10.529 -9.637 1.00 72.62 132 SER A C 1
ATOM 966 O O . SER A 1 132 ? -2.517 11.095 -10.025 1.00 72.62 132 SER A O 1
ATOM 968 N N . TYR A 1 133 ? -0.291 11.100 -9.708 1.00 68.12 133 TYR A N 1
ATOM 969 C CA . TYR A 1 133 ? -0.072 12.441 -10.251 1.00 68.12 133 TYR A CA 1
ATOM 970 C C . TYR A 1 133 ? 0.864 12.400 -11.464 1.00 68.12 133 TYR A C 1
ATOM 972 O O . TYR A 1 133 ? 1.845 11.652 -11.484 1.00 68.12 133 TYR A O 1
ATOM 980 N N . GLY A 1 134 ? 0.549 13.221 -12.470 1.00 62.09 134 GLY A N 1
ATOM 981 C CA . GLY A 1 134 ? 1.274 13.352 -13.737 1.00 62.09 134 GLY A CA 1
ATOM 982 C C . GLY A 1 134 ? 1.286 14.789 -14.260 1.00 62.09 134 GLY A C 1
ATOM 983 O O . GLY A 1 134 ? 0.865 15.710 -13.563 1.00 62.09 134 GLY A O 1
ATOM 984 N N . GLN A 1 135 ? 1.791 14.981 -15.481 1.00 47.00 135 GLN A N 1
ATOM 985 C CA . GLN A 1 135 ? 1.798 16.273 -16.189 1.00 47.00 135 GLN A CA 1
ATOM 986 C C . GLN A 1 135 ? 0.361 16.761 -16.487 1.00 47.00 135 GLN A C 1
ATOM 988 O O . GLN A 1 135 ? -0.581 15.964 -16.499 1.00 47.00 135 GLN A O 1
ATOM 993 N N . ASP A 1 136 ? 0.180 18.060 -16.758 1.00 43.97 136 ASP A N 1
ATOM 994 C CA . ASP A 1 136 ? -1.122 18.619 -17.158 1.00 43.97 136 ASP A CA 1
ATOM 995 C C . ASP A 1 136 ? -1.728 17.819 -18.329 1.00 43.97 136 ASP A C 1
ATOM 997 O O . ASP A 1 136 ? -1.130 17.697 -19.398 1.00 43.97 136 ASP A O 1
ATOM 1001 N N . GLY A 1 137 ? -2.924 17.256 -18.120 1.00 52.41 137 GLY A N 1
ATOM 1002 C CA . GLY A 1 137 ? -3.636 16.428 -19.107 1.00 52.41 137 GLY A CA 1
ATOM 1003 C C . GLY A 1 137 ? -3.613 14.910 -18.864 1.00 52.41 137 GLY A C 1
ATOM 1004 O O . GLY A 1 137 ? -4.233 14.172 -19.635 1.00 52.41 137 GLY A O 1
ATOM 1005 N N . ASP A 1 138 ? -2.968 14.440 -17.791 1.00 46.88 138 ASP A N 1
ATOM 1006 C CA . ASP A 1 138 ? -2.893 13.011 -17.421 1.00 46.88 138 ASP A CA 1
ATOM 1007 C C . ASP A 1 138 ? -4.062 12.529 -16.533 1.00 46.88 138 ASP A C 1
ATOM 1009 O O . ASP A 1 138 ? -4.171 11.359 -16.162 1.00 46.88 138 ASP A O 1
ATOM 1013 N N . ILE A 1 139 ? -5.003 13.426 -16.216 1.00 48.50 139 ILE A N 1
ATOM 1014 C CA . ILE A 1 139 ? -6.244 13.105 -15.500 1.00 48.50 139 ILE A CA 1
ATOM 1015 C C . ILE A 1 139 ? -7.211 12.411 -16.473 1.00 48.50 139 ILE A C 1
ATOM 1017 O O . ILE A 1 139 ? -8.208 12.986 -16.905 1.00 48.50 139 ILE A O 1
ATOM 1021 N N . ARG A 1 140 ? -6.909 11.176 -16.886 1.00 51.44 140 ARG A N 1
ATOM 1022 C CA . ARG A 1 140 ? -7.764 10.430 -17.829 1.00 51.44 140 ARG A CA 1
ATOM 1023 C C . ARG A 1 140 ? -8.775 9.508 -17.171 1.00 51.44 140 ARG A C 1
ATOM 1025 O O . ARG A 1 140 ? -9.699 9.077 -17.848 1.00 51.44 140 ARG A O 1
ATOM 1032 N N . CYS A 1 141 ? -8.662 9.246 -15.872 1.00 48.41 141 CYS A N 1
ATOM 1033 C CA . CYS A 1 141 ? -9.638 8.453 -15.129 1.00 48.41 141 CYS A CA 1
ATOM 1034 C C . CYS A 1 141 ? -9.595 8.781 -13.628 1.00 48.41 141 CYS A C 1
ATOM 1036 O O . CYS A 1 141 ? -9.120 7.981 -12.830 1.00 48.41 141 CYS A O 1
ATOM 1038 N N . CYS A 1 142 ? -10.230 9.881 -13.217 1.00 39.44 142 CYS A N 1
ATOM 1039 C CA . CYS A 1 142 ? -11.116 9.759 -12.059 1.00 39.44 142 CYS A CA 1
ATOM 1040 C C . CYS A 1 142 ? -12.310 8.933 -12.553 1.00 39.44 142 CYS A C 1
ATOM 1042 O O . CYS A 1 142 ? -13.305 9.495 -13.010 1.00 39.44 142 CYS A O 1
ATOM 1044 N N . CYS A 1 143 ? -12.181 7.600 -12.587 1.00 47.75 143 CYS A N 1
ATOM 1045 C CA . CYS A 1 143 ? -13.344 6.751 -12.819 1.00 47.75 143 CYS A CA 1
ATOM 1046 C C . CYS A 1 143 ? -14.268 6.979 -11.629 1.00 47.75 143 CYS A C 1
ATOM 1048 O O . CYS A 1 143 ? -14.024 6.485 -10.530 1.00 47.75 143 CYS A O 1
ATOM 1050 N N . GLY A 1 144 ? -15.281 7.815 -11.856 1.00 38.91 144 GLY A N 1
ATOM 1051 C CA . GLY A 1 144 ? -16.327 8.073 -10.893 1.00 38.91 144 GLY A CA 1
ATOM 1052 C C . GLY A 1 144 ? -16.88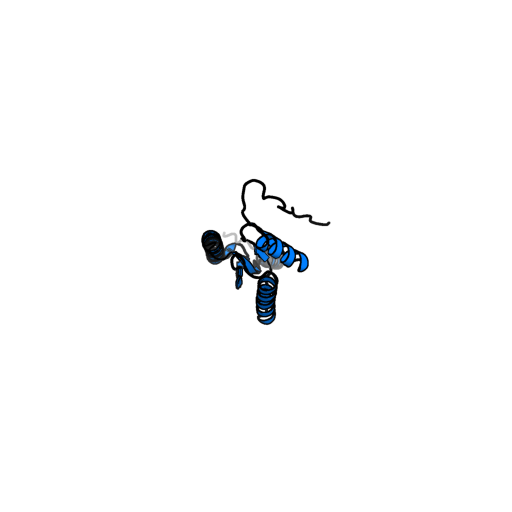7 6.756 -10.381 1.00 38.91 144 GLY A C 1
ATOM 1053 O O . GLY A 1 144 ? -16.991 5.780 -11.129 1.00 38.91 144 GLY A O 1
ATOM 1054 N N . CYS A 1 145 ? -17.257 6.757 -9.103 1.00 35.88 145 CYS A N 1
ATOM 1055 C CA . CYS A 1 145 ? -18.164 5.786 -8.519 1.00 35.88 145 CYS A CA 1
ATOM 1056 C C . CYS A 1 145 ? -19.357 5.566 -9.458 1.00 35.88 145 CYS A C 1
ATOM 1058 O O . CYS A 1 145 ? -20.364 6.268 -9.367 1.00 35.88 145 CYS A O 1
ATOM 1060 N N . ARG A 1 146 ? -19.284 4.576 -10.350 1.00 38.00 146 ARG A N 1
ATOM 1061 C CA 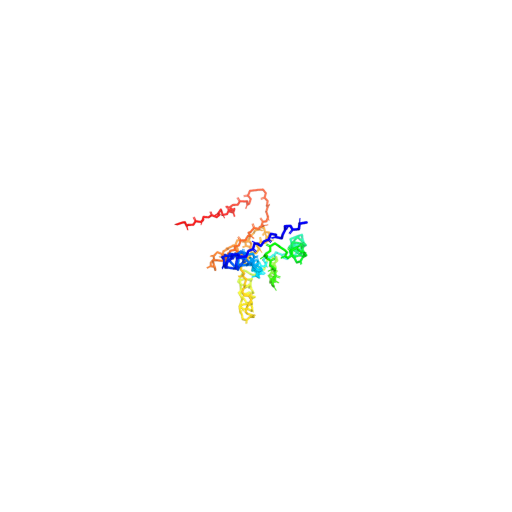. ARG A 1 146 ? -20.482 3.986 -10.924 1.00 38.00 146 ARG A CA 1
ATOM 1062 C C . ARG A 1 146 ? -20.940 2.939 -9.927 1.00 38.00 146 ARG A C 1
ATOM 1064 O O . ARG A 1 146 ? -20.617 1.765 -10.051 1.00 38.00 146 ARG A O 1
ATOM 1071 N N . LEU A 1 147 ? -21.658 3.414 -8.911 1.00 37.12 147 LEU A N 1
ATOM 1072 C CA . LEU A 1 147 ? -22.582 2.580 -8.159 1.00 37.12 147 LEU A CA 1
ATOM 1073 C C . LEU A 1 147 ? -23.571 2.032 -9.192 1.00 37.12 147 LEU A C 1
ATOM 1075 O O . LEU A 1 147 ? -24.427 2.760 -9.693 1.00 37.12 147 LEU A O 1
ATOM 1079 N N . VAL A 1 148 ? -23.363 0.786 -9.609 1.00 36.31 148 VAL A N 1
ATOM 1080 C CA . VAL A 1 148 ? -24.382 0.040 -10.341 1.00 36.31 148 VAL A CA 1
ATOM 1081 C C . VAL A 1 148 ? -25.446 -0.291 -9.301 1.00 36.31 148 VAL A C 1
ATOM 1083 O O . VAL A 1 148 ? -25.183 -1.060 -8.377 1.00 36.31 148 VAL A O 1
ATOM 1086 N N . GLY A 1 149 ? -26.574 0.415 -9.394 1.00 34.75 149 GLY A N 1
ATOM 1087 C CA . GLY A 1 149 ? -27.817 0.068 -8.708 1.00 34.75 149 GLY A CA 1
ATOM 1088 C C . GLY A 1 149 ? -28.552 -1.062 -9.409 1.00 34.75 149 GLY A C 1
ATOM 1089 O O . GLY A 1 149 ? -28.213 -1.351 -10.581 1.00 34.75 149 GLY A O 1
#

Radius of gyration: 25.0 Å; Cα contacts (8 Å, |Δi|>4): 164; chains: 1; bounding box: 61×35×78 Å

Mean predicted aligned error: 13.06 Å

Organism: 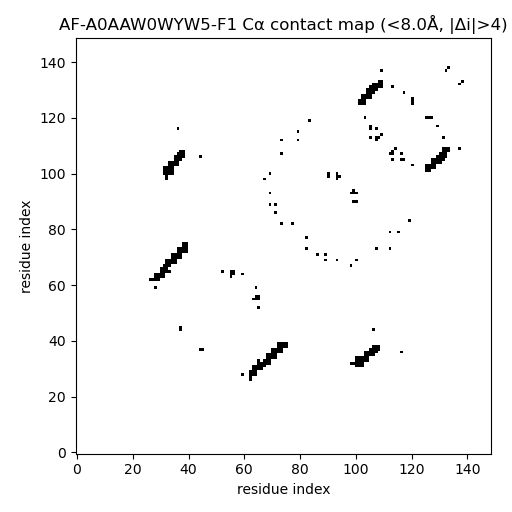Cherax quadricarinatus (NCBI:txid27406)